Protein AF-A0A1I6C5B5-F1 (afdb_monomer)

Sequence (118 aa):
MHKIWLLISLFVSAMLTWIFIPKPFDEFPLFGDVATLVFIPAYFVLFSVILNVLIWIIKNRRIKVLILFLLLSLLGVSSVLLLRQNYGPSISYFLTLIGLVFGFAHFSFSEVLRKRRQ

Secondary structure (DSSP, 8-state):
-HHHHHHHHHHHHHHHHHHTPPPTT-S-HHHHHHHHHHHHHHHHHHHHHHHHHHHHH---HHHHHHHHHHHHHHHHHHHHHHHTTTS-HHHHHHHHHHHHHHHHHHHHHHHHHHHTT-

Foldseek 3Di:
DLVVVLVVLLVVLVVLLVVLQQDLDDVDLVSSVVSLVSNLLSVLSNLLSVLVVVLVVDPDPVVNVVVVVVSLVVLLVVQLVSCVSHDDNVVSNVSNVVSNVSSVVSNVVSVVVVVVVD

Structure (mmCIF, N/CA/C/O backbone):
data_AF-A0A1I6C5B5-F1
#
_entry.id   AF-A0A1I6C5B5-F1
#
loop_
_atom_site.group_PDB
_atom_site.id
_atom_site.type_symbol
_atom_site.label_atom_id
_atom_site.label_alt_id
_atom_site.label_comp_id
_atom_site.label_asym_id
_atom_site.label_entity_id
_atom_site.label_seq_id
_atom_site.pdbx_PDB_ins_code
_atom_site.Cartn_x
_atom_site.Cartn_y
_atom_site.Cartn_z
_atom_site.occupancy
_atom_site.B_iso_or_equiv
_atom_site.auth_seq_id
_atom_site.auth_comp_id
_atom_site.auth_asym_id
_atom_site.auth_atom_id
_atom_site.pdbx_PDB_model_num
ATOM 1 N N . MET A 1 1 ? -7.168 -11.153 20.323 1.00 71.75 1 MET A N 1
ATOM 2 C CA . MET A 1 1 ? -7.112 -11.618 18.924 1.00 71.75 1 MET A CA 1
ATOM 3 C C . MET A 1 1 ? -6.891 -10.471 17.946 1.00 71.75 1 MET A C 1
ATOM 5 O O . MET A 1 1 ? -5.793 -10.421 17.431 1.00 71.75 1 MET A O 1
ATOM 9 N N . HIS A 1 2 ? -7.787 -9.486 17.780 1.00 77.38 2 HIS A N 1
ATOM 10 C CA . HIS A 1 2 ? -7.561 -8.360 16.840 1.00 77.38 2 HIS A CA 1
ATOM 11 C C . HIS A 1 2 ? -6.225 -7.598 17.025 1.00 77.38 2 HIS A C 1
ATOM 13 O O . HIS A 1 2 ? -5.500 -7.396 16.062 1.00 77.38 2 HIS A O 1
ATOM 19 N N . LYS A 1 3 ? -5.841 -7.246 18.264 1.00 78.50 3 LYS A N 1
ATOM 20 C CA . LYS A 1 3 ? -4.540 -6.592 18.529 1.00 78.50 3 LYS A CA 1
ATOM 21 C C . LYS A 1 3 ? -3.335 -7.474 18.166 1.00 78.50 3 LYS A C 1
ATOM 23 O O . LYS A 1 3 ? -2.355 -6.964 17.652 1.00 78.50 3 LYS A O 1
ATOM 28 N N . ILE A 1 4 ? -3.433 -8.783 18.420 1.00 84.56 4 ILE A N 1
ATOM 29 C CA . ILE A 1 4 ? -2.384 -9.767 18.102 1.00 84.56 4 ILE A CA 1
ATOM 30 C C . ILE A 1 4 ? -2.281 -9.938 16.581 1.00 84.56 4 ILE A C 1
ATOM 32 O O . ILE A 1 4 ? -1.183 -9.924 16.047 1.00 84.56 4 ILE A O 1
ATOM 36 N N . TRP A 1 5 ? -3.424 -10.005 15.886 1.00 83.69 5 TRP A N 1
ATOM 37 C CA . TRP A 1 5 ? -3.497 -10.017 14.424 1.00 83.69 5 TRP A CA 1
ATOM 38 C C . TRP A 1 5 ? -2.804 -8.796 13.815 1.00 83.69 5 TRP A C 1
ATOM 40 O O . TRP A 1 5 ? -1.918 -8.962 12.991 1.00 83.69 5 TRP A O 1
ATOM 50 N N . LEU A 1 6 ? -3.129 -7.581 14.277 1.00 83.94 6 LEU A N 1
ATOM 51 C CA . LEU A 1 6 ? -2.478 -6.364 13.783 1.00 83.94 6 LEU A CA 1
ATOM 52 C C . LEU A 1 6 ? -0.965 -6.360 14.029 1.00 83.94 6 LEU A C 1
ATOM 54 O O . LEU A 1 6 ? -0.227 -5.904 13.165 1.00 83.94 6 LEU A O 1
ATOM 58 N N . LEU A 1 7 ? -0.503 -6.871 15.174 1.00 85.38 7 LEU A N 1
ATOM 59 C CA . LEU A 1 7 ? 0.923 -6.932 15.511 1.00 85.38 7 LEU A CA 1
ATOM 60 C C . LEU A 1 7 ? 1.678 -7.919 14.608 1.00 85.38 7 LEU A C 1
ATOM 62 O O . LEU A 1 7 ? 2.748 -7.590 14.104 1.00 85.38 7 LEU A O 1
ATOM 66 N N . ILE A 1 8 ? 1.091 -9.091 14.350 1.00 86.44 8 ILE A N 1
ATOM 67 C CA . ILE A 1 8 ? 1.643 -10.086 13.420 1.00 86.44 8 ILE A CA 1
ATOM 68 C C . ILE A 1 8 ? 1.643 -9.528 11.995 1.00 86.44 8 ILE A C 1
ATOM 70 O O . ILE A 1 8 ? 2.679 -9.558 11.335 1.00 86.44 8 ILE A O 1
ATOM 74 N N . SER A 1 9 ? 0.519 -8.966 11.540 1.00 83.38 9 SER A N 1
ATOM 75 C CA . SER A 1 9 ? 0.421 -8.344 10.219 1.00 83.38 9 SER A CA 1
ATOM 76 C C . SER A 1 9 ? 1.444 -7.226 10.058 1.00 83.38 9 SER A C 1
ATOM 78 O O . SER A 1 9 ? 2.094 -7.168 9.021 1.00 83.38 9 SER A O 1
ATOM 80 N N . LEU A 1 10 ? 1.637 -6.373 11.073 1.00 87.50 10 LEU A N 1
ATOM 81 C CA . LEU A 1 10 ? 2.648 -5.313 11.060 1.00 87.50 10 LEU A CA 1
ATOM 82 C C . LEU A 1 10 ? 4.050 -5.891 10.885 1.00 87.50 10 LEU A C 1
ATOM 84 O O . LEU A 1 10 ? 4.780 -5.457 10.003 1.00 87.50 10 LEU A O 1
ATOM 88 N N . PHE A 1 11 ? 4.415 -6.872 11.711 1.00 88.44 11 PHE A N 1
ATOM 89 C CA . PHE A 1 11 ? 5.753 -7.450 11.700 1.00 88.44 11 PHE A CA 1
ATOM 90 C C . PHE A 1 11 ? 6.060 -8.139 10.367 1.00 88.44 11 PHE A C 1
ATOM 92 O O . PHE A 1 11 ? 7.076 -7.851 9.739 1.00 88.44 11 PHE A O 1
ATOM 99 N N . VAL A 1 12 ? 5.147 -8.992 9.893 1.00 87.62 12 VAL A N 1
ATOM 100 C CA . VAL A 1 12 ? 5.313 -9.733 8.636 1.00 87.62 12 VAL A CA 1
ATOM 101 C C . VAL A 1 12 ? 5.351 -8.781 7.443 1.00 87.62 12 VAL A C 1
ATOM 103 O O . VAL A 1 12 ? 6.247 -8.883 6.609 1.00 87.62 12 VAL A O 1
ATOM 106 N N . SER A 1 13 ? 4.419 -7.828 7.365 1.00 84.44 13 SER A N 1
ATOM 107 C CA . SER A 1 13 ? 4.387 -6.877 6.249 1.00 84.44 13 SER A CA 1
ATOM 108 C C . SER A 1 13 ? 5.597 -5.946 6.245 1.00 84.44 13 SER A C 1
ATOM 110 O O . SER A 1 13 ? 6.150 -5.704 5.176 1.00 84.44 13 SER A O 1
ATOM 112 N N . ALA A 1 14 ? 6.069 -5.481 7.406 1.00 86.50 14 ALA A N 1
ATOM 113 C CA . ALA A 1 14 ? 7.268 -4.649 7.498 1.00 86.50 14 ALA A CA 1
ATOM 114 C C . ALA A 1 14 ? 8.513 -5.418 7.049 1.00 86.50 14 ALA A C 1
ATOM 116 O O . ALA A 1 14 ? 9.289 -4.912 6.240 1.00 86.50 14 ALA A O 1
ATOM 117 N N . MET A 1 15 ? 8.663 -6.660 7.518 1.00 90.31 15 MET A N 1
ATOM 118 C CA . MET A 1 15 ? 9.779 -7.525 7.147 1.00 90.31 15 MET 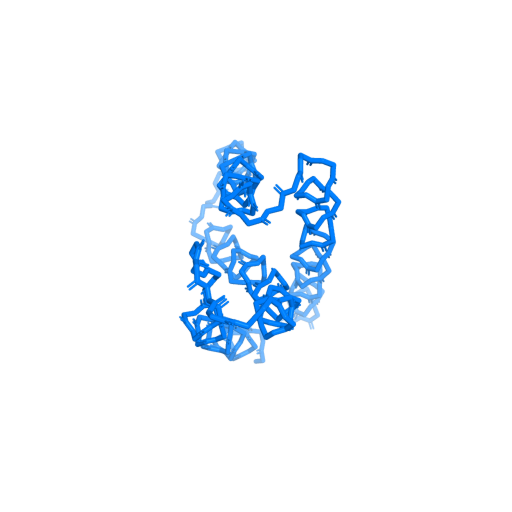A CA 1
ATOM 119 C C . MET A 1 15 ? 9.799 -7.795 5.637 1.00 90.31 15 MET A C 1
ATOM 121 O O . MET A 1 15 ? 10.825 -7.596 4.993 1.00 90.31 15 MET A O 1
ATOM 125 N N . LEU A 1 16 ? 8.661 -8.188 5.054 1.00 86.00 16 LEU A N 1
ATOM 126 C CA . LEU A 1 16 ? 8.557 -8.465 3.618 1.00 86.00 16 LEU A CA 1
ATOM 127 C C . LEU A 1 16 ? 8.784 -7.208 2.770 1.00 86.00 16 LEU A C 1
ATOM 129 O O . LEU A 1 16 ? 9.503 -7.265 1.778 1.00 86.00 16 LEU A O 1
ATOM 133 N N . THR A 1 17 ? 8.227 -6.067 3.179 1.00 85.25 17 THR A N 1
ATOM 134 C CA . THR A 1 17 ? 8.415 -4.790 2.472 1.00 85.25 17 THR A CA 1
ATOM 135 C C . THR A 1 17 ? 9.884 -4.367 2.466 1.00 85.25 17 THR A C 1
ATOM 137 O O . THR A 1 17 ? 10.367 -3.858 1.461 1.00 85.25 17 THR A O 1
ATOM 140 N N . TRP A 1 18 ? 10.601 -4.579 3.573 1.00 85.88 18 TRP A N 1
ATOM 141 C CA . TRP A 1 18 ? 12.019 -4.235 3.687 1.00 85.88 18 TRP A CA 1
ATOM 142 C C . TRP A 1 18 ? 12.918 -5.153 2.851 1.00 85.88 18 TRP A C 1
ATOM 144 O O . TRP A 1 18 ? 13.819 -4.675 2.168 1.00 85.88 18 TRP A O 1
ATOM 154 N N . ILE A 1 19 ? 12.670 -6.466 2.894 1.00 84.25 19 ILE A N 1
ATOM 155 C CA . ILE A 1 19 ? 13.487 -7.465 2.187 1.00 84.25 19 ILE A CA 1
ATOM 156 C C . ILE A 1 19 ? 13.289 -7.372 0.673 1.00 84.25 19 ILE A C 1
ATOM 158 O O . ILE A 1 19 ? 14.262 -7.436 -0.073 1.00 84.25 19 ILE A O 1
ATOM 162 N N . PHE A 1 20 ? 12.043 -7.215 0.225 1.00 83.31 20 PHE A N 1
ATOM 163 C CA . PHE A 1 20 ? 11.676 -7.269 -1.191 1.00 83.31 20 PHE A CA 1
ATOM 164 C C . PHE A 1 20 ? 11.494 -5.887 -1.821 1.00 83.31 20 PHE A C 1
ATOM 166 O O . PHE A 1 20 ? 10.815 -5.767 -2.838 1.00 83.31 20 PHE A O 1
ATOM 173 N N . ILE A 1 21 ? 12.065 -4.831 -1.230 1.00 80.50 21 ILE A N 1
ATOM 174 C CA . ILE A 1 21 ? 11.968 -3.496 -1.819 1.00 80.50 21 ILE A CA 1
ATOM 175 C C . ILE A 1 21 ? 12.568 -3.517 -3.237 1.00 80.50 21 ILE A C 1
ATOM 177 O O . ILE A 1 21 ? 13.722 -3.926 -3.398 1.00 80.50 21 ILE A O 1
ATOM 181 N N . PRO A 1 22 ? 11.807 -3.117 -4.270 1.00 69.31 22 PRO A N 1
ATOM 182 C CA . PRO A 1 22 ? 12.293 -3.191 -5.637 1.00 69.31 22 PRO A CA 1
ATOM 183 C C . PRO A 1 22 ? 13.448 -2.202 -5.817 1.00 69.31 22 PRO A C 1
ATOM 185 O O . PRO A 1 22 ? 13.297 -1.006 -5.557 1.00 69.31 22 PRO A O 1
ATOM 188 N N . LYS A 1 23 ? 14.612 -2.702 -6.238 1.00 72.69 23 LYS A N 1
ATOM 189 C CA . LYS A 1 23 ? 15.798 -1.887 -6.523 1.00 72.69 23 LYS A CA 1
ATOM 190 C C . LYS A 1 23 ? 15.878 -1.600 -8.022 1.00 72.69 23 LYS A C 1
ATOM 192 O O . LYS A 1 23 ? 15.569 -2.487 -8.809 1.00 72.69 23 LYS A O 1
ATOM 197 N N . PRO A 1 24 ? 16.313 -0.395 -8.430 1.00 60.91 24 PRO A N 1
ATOM 198 C CA . PRO A 1 24 ? 16.251 0.030 -9.828 1.00 60.91 24 PRO A CA 1
ATOM 199 C C . PRO A 1 24 ? 17.141 -0.750 -10.817 1.00 60.91 24 PRO A C 1
ATOM 201 O O . PRO A 1 24 ? 17.085 -0.463 -12.005 1.00 60.91 24 PRO A O 1
ATOM 204 N N . PHE A 1 25 ? 17.960 -1.714 -10.377 1.00 55.75 25 PHE A N 1
ATOM 205 C CA . PHE A 1 25 ? 18.903 -2.450 -11.232 1.00 55.75 25 PHE A CA 1
ATOM 206 C C . PHE A 1 25 ? 19.289 -3.804 -10.617 1.00 55.75 25 PHE A C 1
ATOM 208 O O . PHE A 1 25 ? 20.464 -4.045 -10.341 1.00 55.75 25 PHE A O 1
ATOM 215 N N . ASP A 1 26 ? 18.329 -4.688 -10.347 1.00 53.81 26 ASP A N 1
ATOM 216 C CA . ASP A 1 26 ? 18.715 -6.064 -10.019 1.00 53.81 26 ASP A CA 1
ATOM 217 C C . ASP A 1 26 ? 19.271 -6.746 -11.283 1.00 53.81 26 ASP A C 1
ATOM 219 O O . ASP A 1 26 ? 18.649 -6.717 -12.346 1.00 53.81 26 ASP A O 1
ATOM 223 N N . GLU A 1 27 ? 20.448 -7.373 -11.164 1.00 53.72 27 GLU A N 1
ATOM 224 C CA . GLU A 1 27 ? 21.204 -8.045 -12.244 1.00 53.72 27 GLU A CA 1
ATOM 225 C C . GLU A 1 27 ? 20.424 -9.190 -12.930 1.00 53.72 27 GLU A C 1
ATOM 227 O O . GLU A 1 27 ? 20.871 -9.759 -13.925 1.00 53.72 27 GLU A O 1
ATOM 232 N N . PHE A 1 28 ? 19.227 -9.504 -12.426 1.00 58.75 28 PHE A N 1
ATOM 233 C CA . PHE A 1 28 ? 18.350 -10.557 -12.908 1.00 58.75 28 PHE A CA 1
ATOM 234 C C . PHE A 1 28 ? 16.877 -10.099 -12.923 1.00 58.75 28 PHE A C 1
ATOM 236 O O . PHE A 1 28 ? 16.215 -10.118 -11.878 1.00 58.75 28 PHE A O 1
ATOM 243 N N . PRO A 1 29 ? 16.313 -9.762 -14.098 1.00 61.56 29 PRO A N 1
ATOM 244 C CA . PRO A 1 29 ? 14.959 -9.206 -14.210 1.00 61.56 29 PRO A CA 1
ATOM 245 C C . PRO A 1 29 ? 13.867 -10.128 -13.636 1.00 61.56 29 PRO A C 1
ATOM 247 O O . PRO A 1 29 ? 12.926 -9.659 -13.004 1.00 61.56 29 PRO A O 1
ATOM 250 N N . LEU A 1 30 ? 14.044 -11.450 -13.744 1.00 57.91 30 LEU A N 1
ATOM 251 C CA . LEU A 1 30 ? 13.110 -12.446 -13.200 1.00 57.91 30 LEU A CA 1
ATOM 252 C C . LEU A 1 30 ? 12.987 -12.402 -11.666 1.00 57.91 30 LEU A C 1
ATOM 254 O O . LEU A 1 30 ? 11.903 -12.631 -11.133 1.00 57.91 30 LEU A O 1
ATOM 258 N N . PHE A 1 31 ? 14.072 -12.113 -10.939 1.00 59.69 31 PHE A N 1
ATOM 259 C CA . PHE A 1 31 ? 14.024 -12.036 -9.474 1.00 59.69 31 PHE A CA 1
ATOM 260 C C . PHE A 1 31 ? 13.440 -10.701 -8.993 1.00 59.69 31 PHE A C 1
ATOM 262 O O . PHE A 1 31 ? 12.733 -10.687 -7.983 1.00 59.69 31 PHE A O 1
ATOM 269 N N . GLY A 1 32 ? 13.637 -9.617 -9.753 1.00 64.56 32 GLY A N 1
ATOM 270 C CA . GLY A 1 32 ? 12.966 -8.332 -9.522 1.00 64.56 32 GLY A CA 1
ATOM 271 C C . GLY A 1 32 ? 11.441 -8.425 -9.666 1.00 64.56 32 GLY A C 1
ATOM 272 O O . GLY A 1 32 ? 10.700 -7.853 -8.862 1.00 64.56 32 GLY A O 1
ATOM 273 N N . ASP A 1 33 ? 10.959 -9.230 -10.615 1.00 71.25 33 ASP A N 1
ATOM 274 C CA . ASP A 1 33 ? 9.526 -9.473 -10.819 1.00 71.25 33 ASP A CA 1
ATOM 275 C C . ASP A 1 33 ? 8.890 -10.266 -9.670 1.00 71.25 33 ASP A C 1
ATOM 277 O O . ASP A 1 33 ? 7.822 -9.903 -9.167 1.00 71.25 33 ASP A O 1
ATOM 281 N N . VAL A 1 34 ? 9.567 -11.312 -9.186 1.00 76.12 34 VAL A N 1
ATOM 282 C CA . VAL A 1 34 ? 9.099 -12.090 -8.027 1.00 76.12 34 VAL A CA 1
ATOM 283 C C . VAL A 1 34 ? 9.129 -11.248 -6.749 1.00 76.12 34 VAL A C 1
ATOM 285 O O . VAL A 1 34 ? 8.174 -11.286 -5.970 1.00 76.12 34 VAL A O 1
ATOM 288 N N . ALA A 1 35 ? 10.178 -10.445 -6.543 1.00 79.31 35 ALA A N 1
ATOM 289 C CA . ALA A 1 35 ? 10.260 -9.527 -5.410 1.00 79.31 35 ALA A CA 1
ATOM 290 C C . ALA A 1 35 ? 9.105 -8.518 -5.426 1.00 79.31 35 ALA A C 1
ATOM 292 O O . ALA A 1 35 ? 8.439 -8.324 -4.410 1.00 79.31 35 ALA A O 1
ATOM 293 N N . THR A 1 36 ? 8.786 -7.961 -6.594 1.00 80.38 36 THR A N 1
ATOM 294 C CA . THR A 1 36 ? 7.678 -7.016 -6.772 1.00 80.38 36 THR A CA 1
ATOM 295 C C . THR A 1 36 ? 6.317 -7.647 -6.451 1.00 80.38 36 THR A C 1
ATOM 297 O O . THR A 1 36 ? 5.488 -7.020 -5.784 1.00 80.38 36 THR A O 1
ATOM 300 N N . LEU A 1 37 ? 6.096 -8.908 -6.840 1.00 81.38 37 LEU A N 1
ATOM 301 C CA . LEU A 1 37 ? 4.868 -9.652 -6.527 1.00 81.38 37 LEU A CA 1
ATOM 302 C C . LEU A 1 37 ? 4.665 -9.894 -5.025 1.00 81.38 37 LEU A C 1
ATOM 304 O O . LEU A 1 37 ? 3.523 -9.965 -4.576 1.00 81.38 37 LEU A O 1
ATOM 308 N N . VAL A 1 38 ? 5.743 -9.998 -4.243 1.00 83.81 38 VAL A N 1
ATOM 309 C CA . VAL A 1 38 ? 5.676 -10.123 -2.775 1.00 83.81 38 VAL A CA 1
ATOM 310 C C . VAL A 1 38 ? 5.599 -8.748 -2.105 1.00 83.81 38 VAL A C 1
ATOM 312 O O . VAL A 1 38 ? 4.838 -8.553 -1.153 1.00 83.81 38 VAL A O 1
ATOM 315 N N . PHE A 1 39 ? 6.348 -7.776 -2.625 1.00 85.94 39 PHE A N 1
ATOM 316 C CA . PHE A 1 39 ? 6.428 -6.415 -2.110 1.00 85.94 39 PHE A CA 1
ATOM 317 C C . PHE A 1 39 ? 5.088 -5.694 -2.166 1.00 85.94 39 PHE A C 1
ATOM 319 O O . PHE A 1 39 ? 4.684 -5.097 -1.17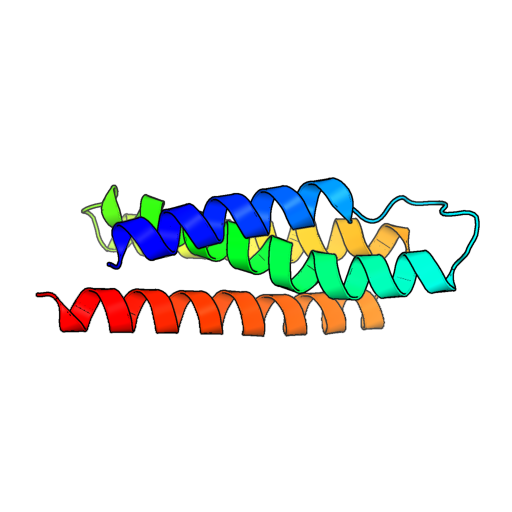2 1.00 85.94 39 PHE A O 1
ATOM 326 N N . ILE A 1 40 ? 4.379 -5.749 -3.296 1.00 85.06 40 ILE A N 1
ATOM 327 C CA . ILE A 1 40 ? 3.141 -4.984 -3.474 1.00 85.06 40 ILE A CA 1
ATOM 328 C C . ILE A 1 40 ? 2.085 -5.383 -2.430 1.00 85.06 40 ILE A C 1
ATOM 330 O O . ILE A 1 40 ? 1.636 -4.503 -1.691 1.00 85.06 40 ILE A O 1
ATOM 334 N N . PRO A 1 41 ? 1.698 -6.664 -2.273 1.00 83.00 41 PRO A N 1
ATOM 335 C CA . PRO A 1 41 ? 0.761 -7.047 -1.222 1.00 83.00 41 PRO A CA 1
ATOM 336 C C . PRO A 1 41 ? 1.257 -6.654 0.173 1.00 83.00 41 PRO A C 1
ATOM 338 O O . PRO A 1 41 ? 0.485 -6.109 0.960 1.00 83.00 41 PRO A O 1
ATOM 341 N N . ALA A 1 42 ? 2.543 -6.866 0.477 1.00 86.25 42 ALA A N 1
ATOM 342 C CA . ALA A 1 42 ? 3.113 -6.534 1.781 1.00 86.25 42 ALA A CA 1
ATOM 343 C C . ALA A 1 42 ? 3.046 -5.028 2.086 1.00 86.25 42 ALA A C 1
ATOM 345 O O . ALA A 1 42 ? 2.586 -4.641 3.160 1.00 86.25 42 ALA A O 1
ATOM 346 N N . TYR A 1 43 ? 3.417 -4.180 1.129 1.00 86.50 43 TYR A N 1
ATOM 347 C CA . TYR A 1 43 ? 3.423 -2.726 1.259 1.00 86.50 43 TYR A CA 1
ATOM 348 C C . TYR A 1 43 ? 2.018 -2.171 1.528 1.00 86.50 43 TYR A C 1
ATOM 350 O O . TYR A 1 43 ? 1.813 -1.348 2.425 1.00 86.50 43 TYR A O 1
ATOM 358 N N . PHE A 1 44 ? 1.014 -2.672 0.806 1.00 87.19 44 PHE A N 1
ATOM 359 C CA . PHE A 1 44 ? -0.372 -2.249 0.996 1.00 87.19 44 PHE A CA 1
ATOM 360 C C . PHE A 1 44 ? -1.001 -2.812 2.279 1.00 87.19 44 PHE A C 1
ATOM 362 O O . PHE A 1 44 ? -1.804 -2.129 2.922 1.00 87.19 44 PHE A O 1
ATOM 369 N N . VAL A 1 45 ? -0.616 -4.018 2.707 1.00 86.62 45 VAL A N 1
ATOM 370 C CA . VAL A 1 45 ? -1.018 -4.573 4.010 1.00 86.62 45 VAL A CA 1
ATOM 371 C C . VAL A 1 45 ? -0.403 -3.775 5.163 1.00 86.62 45 VAL A C 1
ATOM 373 O O . VAL A 1 45 ? -1.114 -3.456 6.117 1.00 86.62 45 VAL A O 1
ATOM 376 N N . LEU A 1 46 ? 0.868 -3.375 5.064 1.00 86.12 46 LEU A N 1
ATOM 377 C CA . LEU A 1 46 ? 1.530 -2.516 6.052 1.00 86.12 46 LEU A CA 1
ATOM 378 C C . LEU A 1 46 ? 0.748 -1.210 6.244 1.00 86.12 46 LEU A C 1
ATOM 380 O O . LEU A 1 46 ? 0.399 -0.833 7.365 1.00 86.12 46 LEU A O 1
ATOM 384 N N . PHE A 1 47 ? 0.391 -0.555 5.139 1.00 84.81 47 PHE A N 1
ATOM 385 C CA . PHE A 1 47 ? -0.421 0.659 5.170 1.00 84.81 47 PHE A CA 1
ATOM 386 C C . PHE A 1 47 ? -1.822 0.425 5.739 1.00 84.81 47 PHE A C 1
ATOM 388 O O . PHE A 1 47 ? -2.321 1.244 6.511 1.00 84.81 47 PHE A O 1
ATOM 395 N N . SER A 1 48 ? -2.447 -0.709 5.424 1.00 85.25 48 SER A N 1
ATOM 396 C CA . SER A 1 48 ? -3.733 -1.117 5.998 1.00 85.25 48 SER A CA 1
ATOM 397 C C . SER A 1 48 ? -3.674 -1.250 7.528 1.00 85.25 48 SER A C 1
ATOM 399 O O . SER A 1 48 ? -4.608 -0.852 8.233 1.00 85.25 48 SER A O 1
ATOM 401 N N . VAL A 1 49 ? -2.563 -1.750 8.077 1.00 84.75 49 VAL A N 1
ATOM 402 C CA . VAL A 1 49 ? -2.340 -1.809 9.530 1.00 84.75 49 VAL A CA 1
ATOM 403 C C . VAL A 1 49 ? -2.163 -0.408 10.119 1.00 84.75 49 VAL A C 1
ATOM 405 O O . VAL A 1 49 ? -2.819 -0.084 11.112 1.00 84.75 49 VAL A O 1
ATOM 408 N N . ILE A 1 50 ? -1.348 0.445 9.490 1.00 83.81 50 ILE A N 1
ATOM 409 C CA . ILE A 1 50 ? -1.142 1.842 9.910 1.00 83.81 50 ILE A CA 1
ATOM 410 C C . ILE A 1 50 ? -2.480 2.595 9.955 1.00 83.81 50 ILE A C 1
ATOM 412 O O . ILE A 1 50 ? -2.789 3.261 10.946 1.00 83.81 50 ILE A O 1
ATOM 416 N N . LEU A 1 51 ? -3.319 2.426 8.929 1.00 83.50 51 LEU A N 1
ATOM 417 C CA . LEU A 1 51 ? -4.659 3.007 8.874 1.00 83.50 51 LEU A CA 1
ATOM 418 C C . LEU A 1 51 ? -5.561 2.510 10.005 1.00 83.50 51 LEU A C 1
ATOM 420 O O . LEU A 1 51 ? -6.241 3.321 10.634 1.00 83.50 51 LEU A O 1
ATOM 424 N N . ASN A 1 52 ? -5.548 1.211 10.309 1.00 82.50 52 ASN A N 1
ATOM 425 C CA . ASN A 1 52 ? -6.309 0.662 11.434 1.00 82.50 52 ASN A CA 1
ATOM 426 C C . ASN A 1 52 ? -5.903 1.300 12.773 1.00 82.50 52 ASN A C 1
ATOM 428 O O . ASN A 1 52 ? -6.770 1.645 13.580 1.00 82.50 52 ASN A O 1
ATOM 432 N N . VAL A 1 53 ? -4.603 1.515 12.998 1.00 82.69 53 VAL A N 1
ATOM 433 C CA . VAL A 1 53 ? -4.096 2.178 14.211 1.00 82.69 53 VAL A CA 1
ATOM 434 C C . VAL A 1 53 ? -4.506 3.656 14.251 1.00 82.69 53 VAL A C 1
ATOM 436 O O . VAL A 1 53 ? -5.023 4.126 15.264 1.00 82.69 53 VAL A O 1
ATOM 439 N N . LEU A 1 54 ? -4.365 4.387 13.143 1.00 81.00 54 LEU A N 1
ATOM 440 C CA . LEU A 1 54 ? -4.766 5.798 13.037 1.00 81.00 54 LEU A CA 1
ATOM 441 C C . LEU A 1 54 ? -6.266 6.005 13.277 1.00 81.00 54 LEU A C 1
ATOM 443 O O . LEU A 1 54 ? -6.670 6.909 14.012 1.00 81.00 54 LEU A O 1
ATOM 447 N N . ILE A 1 55 ? -7.106 5.138 12.707 1.00 80.31 55 ILE A N 1
ATOM 448 C CA . ILE A 1 55 ? -8.561 5.159 12.905 1.00 80.31 55 ILE A CA 1
ATOM 449 C C . ILE A 1 55 ? -8.927 4.963 14.376 1.00 80.31 55 ILE A C 1
ATOM 451 O O . ILE A 1 55 ? -9.960 5.482 14.811 1.00 80.31 55 ILE A O 1
ATOM 455 N N . TRP A 1 56 ? -8.121 4.228 15.139 1.00 77.81 56 TRP A N 1
ATOM 456 C CA . TRP A 1 56 ? -8.350 4.038 16.565 1.00 77.81 56 TRP A CA 1
ATOM 457 C C . TRP A 1 56 ? -8.023 5.295 17.383 1.00 77.81 56 TRP A C 1
ATOM 459 O O . TRP A 1 56 ? -8.777 5.641 18.291 1.00 77.81 56 TRP A O 1
ATOM 469 N N . ILE A 1 57 ? -6.957 6.013 17.024 1.00 81.00 57 ILE A N 1
ATOM 470 C CA . ILE A 1 57 ? -6.515 7.231 17.722 1.00 81.00 57 ILE A CA 1
ATOM 471 C C . ILE A 1 57 ? -7.472 8.405 17.449 1.00 81.00 57 ILE A C 1
ATOM 473 O O . ILE A 1 57 ? -7.796 9.187 18.345 1.00 81.00 57 ILE A O 1
ATOM 477 N N . ILE A 1 58 ? -7.968 8.530 16.215 1.00 82.19 58 ILE A N 1
ATOM 478 C CA . ILE A 1 58 ? -8.782 9.677 15.801 1.00 82.19 58 ILE A CA 1
ATOM 479 C C . ILE A 1 58 ? -10.256 9.460 16.174 1.00 82.19 58 ILE A C 1
ATOM 481 O O . ILE A 1 58 ? -10.967 8.654 15.566 1.00 82.19 58 ILE A O 1
ATOM 485 N N . LYS A 1 59 ? -10.761 10.246 17.131 1.00 79.38 59 LYS A N 1
ATOM 486 C CA . LYS A 1 59 ? -12.184 10.226 17.528 1.00 79.38 59 LYS A CA 1
ATOM 487 C C . LYS A 1 59 ? -13.097 10.979 16.551 1.00 79.38 59 LYS A C 1
ATOM 489 O O . LYS A 1 59 ? -14.232 10.565 16.334 1.00 79.38 59 LYS A O 1
ATOM 494 N N . ASN A 1 60 ? -12.615 12.061 15.931 1.00 86.56 60 ASN A N 1
ATOM 495 C CA . ASN A 1 60 ? -13.434 12.899 15.050 1.00 86.56 60 ASN A CA 1
ATOM 496 C C . ASN A 1 60 ? -13.624 12.262 13.660 1.00 86.56 60 ASN A C 1
ATOM 498 O O . ASN A 1 60 ? -12.662 12.044 12.922 1.00 86.56 60 ASN A O 1
ATOM 502 N N . ARG A 1 61 ? -14.884 12.011 13.280 1.00 80.56 61 ARG A N 1
ATOM 503 C CA . ARG A 1 61 ? -15.253 11.351 12.018 1.00 80.56 61 ARG A CA 1
ATOM 504 C C . ARG A 1 61 ? -14.835 12.140 10.772 1.00 80.56 61 ARG A C 1
ATOM 506 O O . ARG A 1 61 ? -14.386 11.519 9.816 1.00 80.56 61 ARG A O 1
ATOM 513 N N . ARG A 1 62 ? -14.946 13.476 10.771 1.00 83.88 62 ARG A N 1
ATOM 514 C CA . ARG A 1 62 ? -14.594 14.303 9.594 1.00 83.88 62 ARG A CA 1
ATOM 515 C C . ARG A 1 62 ? -13.088 14.289 9.332 1.00 83.88 62 ARG A C 1
ATOM 517 O O . ARG A 1 62 ? -12.658 14.020 8.217 1.00 83.88 62 ARG A O 1
ATOM 524 N N . ILE A 1 63 ? -12.300 14.484 10.390 1.00 84.69 63 ILE A N 1
ATOM 525 C CA . ILE A 1 63 ? -10.830 14.449 10.336 1.00 84.69 63 ILE A CA 1
ATOM 526 C C . ILE A 1 63 ? -10.338 13.061 9.906 1.00 84.69 63 ILE A C 1
ATOM 528 O O . ILE A 1 63 ? -9.443 12.949 9.076 1.00 84.69 63 ILE A O 1
ATOM 532 N N . LYS A 1 64 ? -10.972 11.996 10.409 1.00 80.75 64 LYS A N 1
ATOM 533 C CA . LYS A 1 64 ? -10.653 10.611 10.040 1.00 80.75 64 LYS A CA 1
ATOM 534 C C . LYS A 1 64 ? -10.797 10.346 8.541 1.00 80.75 64 LYS A C 1
ATOM 536 O O . LYS A 1 64 ? -9.904 9.746 7.955 1.00 80.75 64 LYS A O 1
ATOM 541 N N . VAL A 1 65 ? -11.897 10.790 7.929 1.00 81.44 65 VAL A N 1
ATOM 542 C CA . VAL A 1 65 ? -12.128 10.620 6.482 1.00 81.44 65 VAL A CA 1
ATOM 543 C C . VAL A 1 65 ? -11.093 11.395 5.669 1.00 81.44 65 VAL A C 1
ATOM 545 O O . VAL A 1 65 ? -10.553 10.859 4.706 1.00 81.44 65 VAL A O 1
ATOM 548 N N . LEU A 1 66 ? -10.769 12.622 6.083 1.00 86.88 66 LEU A N 1
ATOM 549 C CA . LEU A 1 66 ? -9.791 13.458 5.387 1.00 86.88 66 LEU A CA 1
ATOM 550 C C . LEU A 1 66 ? -8.378 12.854 5.440 1.00 86.88 66 LEU A C 1
ATOM 552 O O . LEU A 1 66 ? -7.701 12.772 4.419 1.00 86.88 66 LEU A O 1
ATOM 556 N N . ILE A 1 67 ? -7.967 12.349 6.606 1.00 83.81 67 ILE A N 1
ATOM 557 C CA . ILE A 1 67 ? -6.685 11.653 6.784 1.00 83.81 67 ILE A CA 1
ATOM 558 C C . ILE A 1 67 ? -6.636 10.359 5.965 1.00 83.81 67 ILE A C 1
ATOM 560 O O . ILE A 1 67 ? -5.627 10.093 5.319 1.00 83.81 67 ILE A O 1
ATOM 564 N N . LEU A 1 68 ? -7.723 9.580 5.940 1.00 82.25 68 LEU A N 1
ATOM 565 C CA . LEU A 1 68 ? -7.827 8.377 5.109 1.00 82.25 68 LEU A CA 1
ATOM 566 C C . LEU A 1 68 ? -7.646 8.692 3.624 1.00 82.25 68 LEU A C 1
ATOM 568 O O . LEU A 1 68 ? -6.886 8.009 2.944 1.00 82.25 68 LEU A O 1
ATOM 572 N N . PHE A 1 69 ? -8.319 9.732 3.133 1.00 82.69 69 PHE A N 1
ATOM 573 C CA . PHE A 1 69 ? -8.225 10.147 1.738 1.00 82.69 69 PHE A CA 1
ATOM 574 C C . PHE A 1 69 ? -6.811 10.610 1.366 1.00 82.69 69 PHE A C 1
ATOM 576 O O . PHE A 1 69 ? -6.278 10.191 0.337 1.00 82.69 69 PHE A O 1
ATOM 583 N N . LEU A 1 70 ? -6.176 11.418 2.223 1.00 86.62 70 LEU A N 1
ATOM 584 C CA . LEU A 1 70 ? -4.795 11.866 2.027 1.00 86.62 70 LEU A CA 1
ATOM 585 C C . LEU A 1 70 ? -3.812 10.692 2.024 1.00 86.62 70 LEU A C 1
ATOM 587 O O . LEU A 1 70 ? -2.963 10.619 1.142 1.00 86.62 70 LEU A O 1
ATOM 591 N N . LEU A 1 71 ? -3.950 9.749 2.960 1.00 84.50 71 LEU A N 1
ATOM 592 C CA . LEU A 1 71 ? -3.087 8.567 3.037 1.00 84.50 71 LEU A CA 1
ATOM 593 C C . LEU A 1 71 ? -3.264 7.636 1.839 1.00 84.50 71 LEU A C 1
ATOM 595 O O . LEU A 1 71 ? -2.268 7.170 1.300 1.00 84.50 71 LEU A O 1
ATOM 599 N N . LEU A 1 72 ? -4.499 7.391 1.395 1.00 83.38 72 LEU A N 1
ATOM 600 C CA . LEU A 1 72 ? -4.771 6.593 0.194 1.00 83.38 72 LEU A CA 1
ATOM 601 C C . LEU A 1 72 ? -4.197 7.249 -1.064 1.00 83.38 72 LEU A C 1
ATOM 603 O O . LEU A 1 72 ? -3.592 6.565 -1.886 1.00 83.38 72 LEU A O 1
ATOM 607 N N . SER A 1 73 ? -4.344 8.569 -1.191 1.00 83.31 73 SER A N 1
ATOM 608 C CA . SER A 1 73 ? -3.781 9.322 -2.315 1.00 83.31 73 SER A CA 1
ATOM 609 C C . SER A 1 73 ? -2.254 9.267 -2.301 1.00 83.31 73 SER A C 1
ATOM 611 O O . SER A 1 73 ? -1.640 8.958 -3.319 1.00 83.31 73 SER A O 1
ATOM 613 N N . LEU A 1 74 ? -1.641 9.493 -1.134 1.00 87.50 74 LEU A N 1
ATOM 614 C CA . LEU A 1 74 ? -0.194 9.408 -0.956 1.00 87.50 74 LEU A CA 1
ATOM 615 C C . LEU A 1 74 ? 0.325 8.007 -1.290 1.00 87.50 74 LEU A C 1
ATOM 617 O O . LEU A 1 74 ? 1.312 7.894 -2.004 1.00 87.50 74 LEU A O 1
ATOM 621 N N . LEU A 1 75 ? -0.366 6.960 -0.831 1.00 86.94 75 LEU A N 1
ATOM 622 C CA 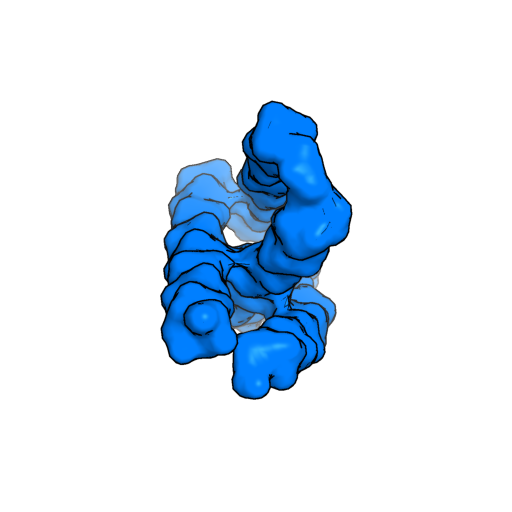. LEU A 1 75 ? -0.022 5.562 -1.088 1.00 86.94 75 LEU A CA 1
ATOM 623 C C . LEU A 1 75 ? -0.123 5.197 -2.574 1.00 86.94 75 LEU A C 1
ATOM 625 O O . LEU A 1 75 ? 0.737 4.507 -3.126 1.00 86.94 75 LEU A O 1
ATOM 629 N N . GLY A 1 76 ? -1.179 5.667 -3.240 1.00 84.06 76 GLY A N 1
ATOM 630 C CA . GLY A 1 76 ? -1.351 5.495 -4.679 1.00 84.06 76 GLY A CA 1
ATOM 631 C C . GLY A 1 76 ? -0.217 6.161 -5.457 1.00 84.06 76 GLY A C 1
ATOM 632 O O . GLY A 1 76 ? 0.399 5.530 -6.310 1.00 84.06 76 GLY A O 1
ATOM 633 N N . VAL A 1 77 ? 0.121 7.406 -5.116 1.00 87.12 77 VAL A N 1
ATOM 634 C CA . VAL A 1 77 ? 1.209 8.145 -5.774 1.00 87.12 77 VAL A CA 1
ATOM 635 C C . VAL A 1 77 ? 2.574 7.515 -5.481 1.00 87.12 77 VAL A C 1
ATOM 637 O O . VAL A 1 77 ? 3.347 7.300 -6.413 1.00 87.12 77 VAL A O 1
ATOM 640 N N . SER A 1 78 ? 2.873 7.175 -4.223 1.00 87.12 78 SER A N 1
ATOM 641 C CA . SER A 1 78 ? 4.163 6.594 -3.833 1.00 87.12 78 SER A CA 1
ATOM 642 C C . SER A 1 78 ? 4.398 5.230 -4.477 1.00 87.12 78 SER A C 1
ATOM 644 O O . SER A 1 78 ? 5.488 4.982 -4.985 1.00 87.12 78 SER A O 1
ATOM 646 N N . SER A 1 79 ? 3.379 4.366 -4.516 1.00 84.38 79 SER A N 1
ATOM 647 C CA . SER A 1 79 ? 3.484 3.048 -5.154 1.00 84.38 79 SER A CA 1
ATOM 648 C C . SER A 1 79 ? 3.722 3.153 -6.659 1.00 84.38 79 SER A C 1
ATOM 650 O O . SER A 1 79 ? 4.605 2.476 -7.177 1.00 84.38 79 SER A O 1
ATOM 652 N N . VAL A 1 80 ? 3.011 4.043 -7.360 1.00 86.12 80 VAL A N 1
ATOM 653 C CA . VAL A 1 80 ? 3.226 4.258 -8.800 1.00 86.12 80 VAL A CA 1
ATOM 654 C C . VAL A 1 80 ? 4.621 4.816 -9.068 1.00 86.12 80 VAL A C 1
ATOM 656 O O . VAL A 1 80 ? 5.270 4.373 -10.013 1.00 86.12 80 VAL A O 1
ATOM 659 N N . LEU A 1 81 ? 5.102 5.762 -8.254 1.00 86.06 81 LEU A N 1
ATOM 660 C CA . LEU A 1 81 ? 6.452 6.317 -8.395 1.00 86.06 81 LEU A CA 1
ATOM 661 C C . LEU A 1 81 ? 7.537 5.260 -8.170 1.00 86.06 81 LEU A C 1
ATOM 663 O O . LEU A 1 81 ? 8.482 5.206 -8.950 1.00 86.06 81 LEU A O 1
ATOM 667 N N . LEU A 1 82 ? 7.381 4.407 -7.154 1.00 83.31 82 LEU A N 1
ATOM 668 C CA . LEU A 1 82 ? 8.299 3.297 -6.885 1.00 83.31 82 LEU A CA 1
ATOM 669 C C . LEU A 1 82 ? 8.310 2.282 -8.033 1.00 83.31 82 LEU A C 1
ATOM 671 O O . LEU A 1 82 ? 9.371 1.907 -8.518 1.00 83.31 82 LEU A O 1
ATOM 675 N N . LEU A 1 83 ? 7.137 1.873 -8.519 1.00 83.81 83 LEU A N 1
ATOM 676 C CA . LEU A 1 83 ? 7.031 0.879 -9.588 1.00 83.81 83 LEU A CA 1
ATOM 677 C C . LEU A 1 83 ? 7.493 1.420 -10.943 1.00 83.81 83 LEU A C 1
ATOM 679 O O . LEU A 1 83 ? 8.062 0.677 -11.734 1.00 83.81 83 LEU A O 1
ATOM 683 N N . ARG A 1 84 ? 7.315 2.719 -11.212 1.00 82.94 84 ARG A N 1
ATOM 684 C CA . ARG A 1 84 ? 7.800 3.371 -12.442 1.00 82.94 84 ARG A CA 1
ATOM 685 C C . ARG A 1 84 ? 9.318 3.358 -12.608 1.00 82.94 84 ARG A C 1
ATOM 687 O O . ARG A 1 84 ? 9.781 3.628 -13.710 1.00 82.94 84 ARG A O 1
ATOM 694 N N . GLN A 1 85 ? 10.080 3.063 -11.556 1.00 80.88 85 GLN A N 1
ATOM 695 C CA . GLN A 1 85 ? 11.529 2.887 -11.672 1.00 80.88 85 GLN A CA 1
ATOM 696 C C . GLN A 1 85 ? 11.889 1.623 -12.464 1.00 80.88 85 GLN A C 1
ATOM 698 O O . GLN A 1 85 ? 12.914 1.613 -13.133 1.00 80.88 85 GLN A O 1
ATOM 703 N N . ASN A 1 86 ? 11.028 0.599 -12.421 1.00 77.56 86 ASN A N 1
ATOM 704 C CA . ASN A 1 86 ? 11.287 -0.721 -13.006 1.00 77.56 86 ASN A CA 1
ATOM 705 C C . ASN A 1 86 ? 10.287 -1.111 -14.107 1.00 77.56 86 ASN A C 1
ATOM 707 O O . ASN A 1 86 ? 10.600 -1.932 -14.963 1.00 77.56 86 ASN A O 1
ATOM 711 N N . TYR A 1 87 ? 9.088 -0.520 -14.111 1.00 81.00 87 TYR A N 1
ATOM 712 C CA . TYR A 1 87 ? 7.983 -0.911 -14.985 1.00 81.00 87 TYR A CA 1
ATOM 713 C C . TYR A 1 87 ? 7.421 0.262 -15.789 1.00 81.00 87 TYR A C 1
ATOM 715 O O . TYR A 1 87 ? 7.402 1.416 -15.352 1.00 81.00 87 TYR A O 1
ATOM 723 N N . GLY A 1 88 ? 6.885 -0.056 -16.971 1.00 84.00 88 GLY A N 1
ATOM 724 C CA . GLY A 1 88 ? 6.146 0.902 -17.787 1.00 84.00 88 GLY A CA 1
ATOM 725 C C . GLY A 1 88 ? 4.874 1.415 -17.088 1.00 84.00 88 GLY A C 1
ATOM 726 O O . GLY A 1 88 ? 4.330 0.739 -16.210 1.00 84.00 88 GLY A O 1
ATOM 727 N N . PRO A 1 89 ? 4.332 2.578 -17.502 1.00 83.44 89 PRO A N 1
ATOM 728 C CA . PRO A 1 89 ? 3.240 3.255 -16.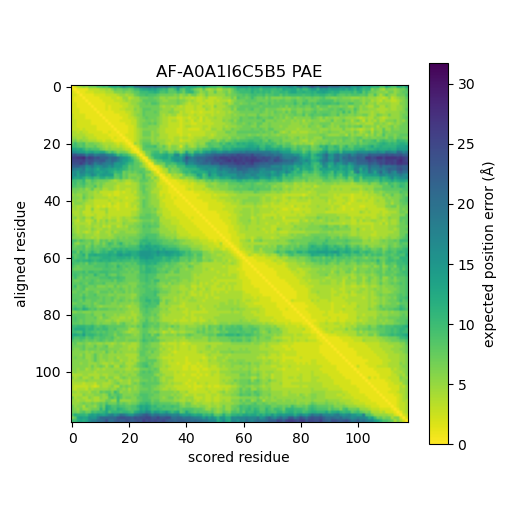800 1.00 83.44 89 PRO A CA 1
ATOM 729 C C . PRO A 1 89 ? 2.021 2.362 -16.550 1.00 83.44 89 PRO A C 1
ATOM 731 O O . PRO A 1 89 ? 1.516 2.311 -15.431 1.00 83.44 89 PRO A O 1
ATOM 734 N N . SER A 1 90 ? 1.571 1.633 -17.575 1.00 86.88 90 SER A N 1
ATOM 735 C CA . SER A 1 90 ? 0.378 0.782 -17.508 1.00 86.88 90 SER A CA 1
ATOM 736 C C . SER A 1 90 ? 0.529 -0.364 -16.507 1.00 86.88 90 SER A C 1
ATOM 738 O O . SER A 1 90 ? -0.402 -0.646 -15.755 1.00 86.88 90 SER A O 1
ATOM 740 N N . ILE A 1 91 ? 1.710 -0.989 -16.462 1.00 86.06 91 ILE A N 1
ATOM 741 C CA . ILE A 1 91 ? 2.008 -2.090 -15.538 1.00 86.06 91 ILE A CA 1
ATOM 742 C C . ILE A 1 91 ? 2.055 -1.556 -14.106 1.00 86.06 91 ILE A C 1
ATOM 744 O O . ILE A 1 91 ? 1.425 -2.135 -13.227 1.00 86.06 91 ILE A O 1
ATOM 748 N N . SER A 1 92 ? 2.701 -0.409 -13.878 1.00 86.31 92 SER A N 1
ATOM 749 C CA . SER A 1 92 ? 2.749 0.226 -12.557 1.00 86.31 92 SER A CA 1
ATOM 750 C C . SER A 1 92 ? 1.353 0.545 -12.018 1.00 86.31 92 SER A C 1
ATOM 752 O O . SER A 1 92 ? 1.067 0.244 -10.863 1.00 86.31 92 SER A O 1
ATOM 754 N N . TYR A 1 93 ? 0.449 1.086 -12.845 1.00 87.50 93 TYR A N 1
ATOM 755 C CA . TYR A 1 93 ? -0.938 1.330 -12.426 1.00 87.50 93 TYR A CA 1
ATOM 756 C C . TYR A 1 93 ? -1.694 0.035 -12.109 1.00 87.50 93 TYR A C 1
ATOM 758 O O . TYR A 1 93 ? -2.400 -0.029 -11.103 1.00 87.50 93 TYR A O 1
ATOM 766 N N . PHE A 1 94 ? -1.541 -0.997 -12.942 1.00 88.50 94 PHE A N 1
ATOM 767 C CA . PHE A 1 94 ? -2.183 -2.295 -12.732 1.00 88.50 94 PHE A CA 1
ATOM 768 C C . PHE A 1 94 ? -1.718 -2.962 -11.429 1.00 88.50 94 PHE A C 1
ATOM 770 O O . PHE A 1 94 ? -2.532 -3.400 -10.618 1.00 88.50 94 PHE A O 1
ATOM 777 N N . LEU A 1 95 ? -0.409 -2.966 -11.188 1.00 87.12 95 LEU A N 1
ATOM 778 C CA . LEU A 1 95 ? 0.214 -3.490 -9.976 1.00 87.12 95 LEU A CA 1
ATOM 779 C C . LEU A 1 95 ? -0.212 -2.711 -8.721 1.00 87.12 95 LEU A C 1
ATOM 781 O O . LEU A 1 95 ? -0.590 -3.319 -7.719 1.00 87.12 95 LEU A O 1
ATOM 785 N N . THR A 1 96 ? -0.247 -1.378 -8.781 1.00 88.12 96 THR A N 1
ATOM 786 C CA . THR A 1 96 ? -0.801 -0.538 -7.706 1.00 88.12 96 THR A CA 1
ATOM 787 C C . THR A 1 96 ? -2.263 -0.886 -7.409 1.00 88.12 96 THR A C 1
ATOM 789 O O . THR A 1 96 ? -2.654 -0.947 -6.243 1.00 88.12 96 THR A O 1
ATOM 792 N N . LEU A 1 97 ? -3.076 -1.153 -8.436 1.00 88.25 97 LEU A N 1
ATOM 793 C CA . LEU A 1 97 ? -4.478 -1.535 -8.265 1.00 88.25 97 LEU A CA 1
ATOM 794 C C . LEU A 1 97 ? -4.616 -2.895 -7.565 1.00 88.25 97 LEU A C 1
ATOM 796 O O . LEU A 1 97 ? -5.429 -3.024 -6.650 1.00 88.25 97 LEU A O 1
ATOM 800 N N . ILE A 1 98 ? -3.783 -3.878 -7.917 1.00 88.56 98 ILE A N 1
ATOM 801 C CA . ILE A 1 98 ? -3.717 -5.165 -7.205 1.00 88.56 98 ILE A CA 1
ATOM 802 C C . ILE A 1 98 ? -3.351 -4.945 -5.734 1.00 88.56 98 ILE A C 1
ATOM 804 O O . ILE A 1 98 ? -4.022 -5.467 -4.842 1.00 88.56 98 ILE A O 1
ATOM 808 N N . GLY A 1 99 ? -2.325 -4.136 -5.466 1.00 86.50 99 GLY A N 1
ATOM 809 C CA . GLY A 1 99 ? -1.927 -3.783 -4.105 1.00 86.50 99 GLY A CA 1
ATOM 810 C C . GLY A 1 99 ? -3.071 -3.170 -3.299 1.00 86.50 99 GLY A C 1
ATOM 811 O O . GLY A 1 99 ? -3.342 -3.605 -2.178 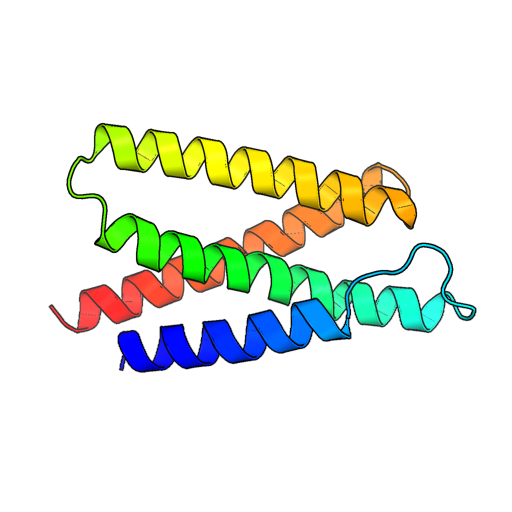1.00 86.50 99 GLY A O 1
ATOM 812 N N . LEU A 1 100 ? -3.809 -2.226 -3.889 1.00 86.69 100 LEU A N 1
ATOM 813 C CA . LEU A 1 100 ? -4.989 -1.620 -3.267 1.00 86.69 100 LEU A CA 1
ATOM 814 C C . LEU A 1 100 ? -6.052 -2.658 -2.895 1.00 86.69 100 LEU A C 1
ATOM 816 O O . LEU A 1 100 ? -6.602 -2.581 -1.794 1.00 86.69 100 LEU A O 1
ATOM 820 N N . VAL A 1 101 ? -6.316 -3.642 -3.760 1.00 88.38 101 VAL A N 1
ATOM 821 C CA . VAL A 1 101 ? -7.261 -4.734 -3.471 1.00 88.38 101 VAL A CA 1
ATOM 822 C C . VAL A 1 101 ? -6.812 -5.533 -2.246 1.00 88.38 101 VAL A C 1
ATOM 824 O O . VAL A 1 101 ? -7.621 -5.764 -1.347 1.00 88.38 101 VAL A O 1
ATOM 827 N N . PHE A 1 102 ? -5.528 -5.893 -2.149 1.00 87.06 102 PHE A N 1
ATOM 828 C CA . PHE A 1 102 ? -4.989 -6.590 -0.975 1.00 87.06 102 PHE A CA 1
AT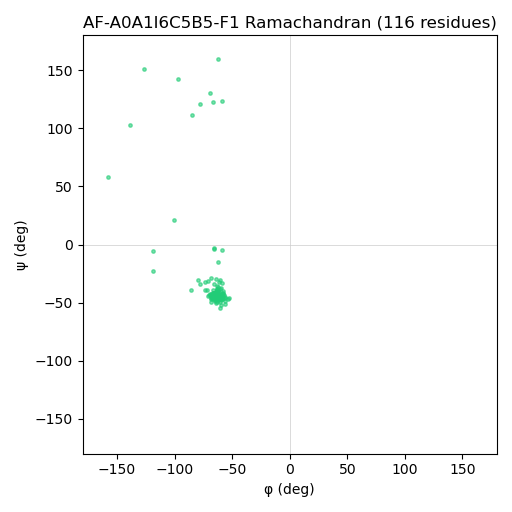OM 829 C C . PHE A 1 102 ? -5.067 -5.743 0.300 1.00 87.06 102 PHE A C 1
ATOM 831 O O . PHE A 1 102 ? -5.512 -6.229 1.343 1.00 87.06 102 PHE A O 1
ATOM 838 N N . GLY A 1 103 ? -4.687 -4.466 0.223 1.00 84.25 103 GLY A N 1
ATOM 839 C CA . GLY A 1 103 ? -4.771 -3.538 1.351 1.00 84.25 103 GLY A CA 1
ATOM 840 C C . GLY A 1 103 ? -6.207 -3.367 1.857 1.00 84.25 103 GLY A C 1
ATOM 841 O O . GLY A 1 103 ? -6.444 -3.398 3.071 1.00 84.25 103 GLY A O 1
ATOM 842 N N . PHE A 1 104 ? -7.1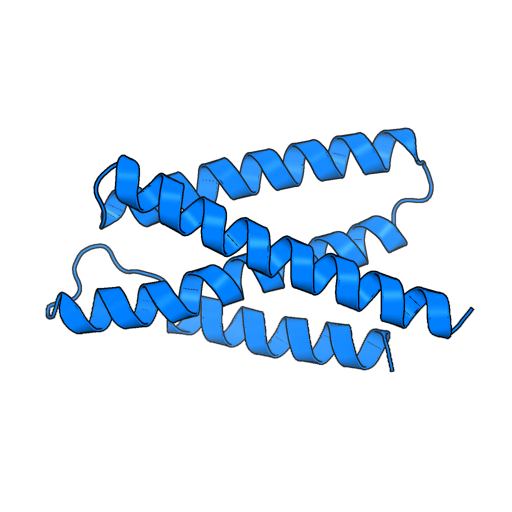71 -3.255 0.936 1.00 84.19 104 PHE A N 1
ATOM 843 C CA . PHE A 1 104 ? -8.596 -3.163 1.248 1.00 84.19 104 PHE A CA 1
ATOM 844 C C . PHE A 1 104 ? -9.136 -4.467 1.838 1.00 84.19 1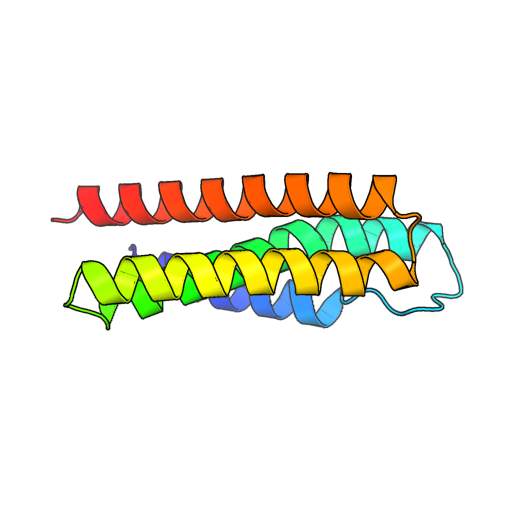04 PHE A C 1
ATOM 846 O O . PHE A 1 104 ? -9.784 -4.433 2.881 1.00 84.19 104 PHE A O 1
ATOM 853 N N . ALA A 1 105 ? -8.808 -5.620 1.250 1.00 86.81 105 ALA A N 1
ATOM 854 C CA . ALA A 1 105 ? -9.205 -6.925 1.774 1.00 86.81 105 ALA A CA 1
ATOM 855 C C . ALA A 1 105 ? -8.694 -7.137 3.209 1.00 86.81 105 ALA A C 1
ATOM 857 O O . ALA A 1 105 ? -9.465 -7.505 4.099 1.00 86.81 105 ALA A O 1
ATOM 858 N N . HIS A 1 106 ? -7.421 -6.818 3.471 1.00 88.19 106 HIS A N 1
ATOM 859 C CA . HIS A 1 106 ? -6.848 -6.878 4.816 1.00 88.19 106 HIS A CA 1
ATOM 860 C C . HIS A 1 106 ? -7.533 -5.900 5.781 1.00 88.19 106 HIS A C 1
ATOM 862 O O . HIS A 1 106 ? -7.783 -6.237 6.944 1.00 88.19 106 HIS A O 1
ATOM 868 N N . PHE A 1 107 ? -7.871 -4.697 5.308 1.00 83.06 107 PHE A N 1
ATOM 869 C CA . PHE A 1 107 ? -8.573 -3.695 6.106 1.00 83.06 107 PHE A CA 1
ATOM 870 C C . PHE A 1 107 ? -9.971 -4.187 6.502 1.00 83.06 107 PHE A C 1
ATOM 872 O O . PHE A 1 107 ? -10.312 -4.195 7.685 1.00 83.06 107 PHE A O 1
ATOM 879 N N . SER A 1 108 ? -10.754 -4.670 5.535 1.00 83.06 108 SER A N 1
ATOM 880 C CA . SER A 1 108 ? -12.087 -5.232 5.758 1.00 83.06 108 SER A CA 1
ATOM 881 C C . SER A 1 108 ? -12.051 -6.434 6.697 1.00 83.06 108 SER A C 1
ATOM 883 O O . SER A 1 108 ? -12.865 -6.512 7.616 1.00 83.06 108 SER A O 1
ATOM 885 N N . PHE A 1 109 ? -11.088 -7.343 6.524 1.00 84.62 109 PHE A N 1
ATOM 886 C CA . PHE A 1 109 ? -10.921 -8.494 7.411 1.00 84.62 109 PHE A CA 1
ATOM 887 C C . PHE A 1 109 ? -10.612 -8.060 8.850 1.00 84.62 109 PHE A C 1
ATOM 889 O O . PHE A 1 109 ? -11.224 -8.543 9.807 1.00 84.62 109 PHE A O 1
ATOM 896 N N . SER A 1 110 ? -9.719 -7.081 9.003 1.00 83.69 110 SER A N 1
ATOM 897 C CA . SER A 1 110 ? -9.360 -6.504 10.300 1.00 83.69 110 SER A CA 1
ATOM 898 C C . SER A 1 110 ? -10.561 -5.834 10.981 1.00 83.69 110 SER A C 1
ATOM 900 O O . SER A 1 110 ? -10.761 -6.014 12.183 1.00 83.69 110 SER A O 1
ATOM 902 N N . GLU A 1 111 ? -11.402 -5.131 10.222 1.00 80.69 111 GLU A N 1
ATOM 903 C CA . GLU A 1 111 ? -12.655 -4.533 10.699 1.00 80.69 111 GLU A CA 1
ATOM 904 C C . GLU A 1 111 ? -13.703 -5.580 11.117 1.00 80.69 111 GLU A C 1
ATOM 906 O O . GLU A 1 111 ? -14.335 -5.440 12.167 1.00 80.69 111 GLU A O 1
ATOM 911 N N . VAL A 1 112 ? -13.865 -6.667 10.357 1.00 81.75 112 VAL A N 1
ATOM 912 C CA . VAL A 1 112 ? -14.762 -7.780 10.722 1.00 81.75 112 VAL A CA 1
ATOM 913 C C . VAL A 1 112 ? -14.309 -8.435 12.028 1.00 81.75 112 VAL A C 1
ATOM 915 O O . VAL A 1 112 ? -15.123 -8.640 12.931 1.00 81.7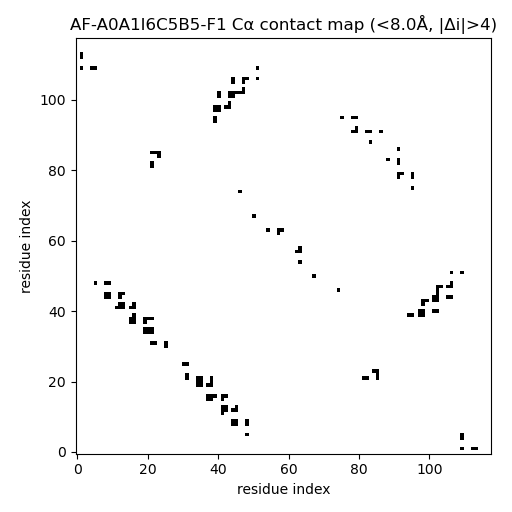5 112 VAL A O 1
ATOM 918 N N . LEU A 1 113 ? -13.008 -8.709 12.172 1.00 80.69 113 LEU A N 1
ATOM 919 C CA . LEU A 1 113 ? -12.429 -9.242 13.409 1.00 80.69 113 LEU A CA 1
ATOM 920 C C . LEU A 1 113 ? -12.610 -8.298 14.602 1.00 80.69 113 LEU A C 1
ATOM 922 O O . LEU A 1 113 ? -12.739 -8.757 15.738 1.00 80.69 113 LEU A O 1
ATOM 926 N N . ARG A 1 114 ? -12.608 -6.984 14.358 1.00 78.38 114 ARG A N 1
ATOM 927 C CA . ARG A 1 114 ? -12.865 -5.972 15.383 1.00 78.38 114 ARG A CA 1
ATOM 928 C C . ARG A 1 114 ? -14.319 -6.010 15.850 1.00 78.38 114 ARG A C 1
ATOM 930 O O . ARG A 1 114 ? -14.554 -6.066 17.053 1.00 78.38 114 ARG A O 1
ATOM 937 N N . LYS A 1 115 ? -15.276 -6.015 14.915 1.00 77.12 115 LYS A N 1
ATOM 938 C CA . LYS A 1 115 ? -16.719 -6.010 15.214 1.00 77.12 115 LYS A CA 1
ATOM 939 C C . LYS A 1 115 ? -17.202 -7.281 15.903 1.00 77.12 115 LYS A C 1
ATOM 941 O O . LYS A 1 115 ? -18.057 -7.188 16.764 1.00 77.12 115 LYS A O 1
ATOM 946 N N . ARG A 1 116 ? -16.629 -8.452 15.597 1.00 70.19 116 ARG A N 1
ATOM 947 C CA . ARG A 1 116 ? -16.971 -9.721 16.279 1.00 70.19 116 ARG A CA 1
ATOM 948 C C . ARG A 1 116 ? -16.590 -9.769 17.768 1.00 70.19 116 ARG A C 1
ATOM 950 O O . ARG A 1 116 ? -16.832 -10.783 18.414 1.00 70.19 116 ARG A O 1
ATOM 957 N N . ARG A 1 117 ? -15.926 -8.737 18.297 1.00 60.56 117 ARG A N 1
ATOM 958 C CA . ARG A 1 117 ? -15.406 -8.697 19.671 1.00 60.56 117 ARG A CA 1
ATOM 959 C C . ARG A 1 117 ? -16.003 -7.575 20.529 1.00 60.56 117 ARG A C 1
ATOM 961 O O . ARG A 1 117 ? -15.634 -7.495 21.698 1.00 60.56 117 ARG A O 1
ATOM 968 N N . GLN A 1 118 ? -16.818 -6.701 19.938 1.00 50.72 118 GLN A N 1
ATOM 969 C CA . GLN A 1 118 ? -17.653 -5.727 20.649 1.00 50.72 118 GLN A CA 1
ATOM 970 C C . GLN A 1 118 ? -19.035 -6.331 20.856 1.00 50.72 118 GLN A C 1
ATOM 972 O O . GLN A 1 118 ? -19.618 -6.032 21.915 1.00 50.72 118 GLN A O 1
#

Radius of gyration: 15.31 Å; Cα contacts (8 Å, |Δi|>4): 90; chains: 1; bounding box: 39×27×38 Å

Solvent-accessible surface area (backbone atoms only — not comparable to full-atom values): 6191 Å² total; per-residue (Å²): 105,57,70,57,49,46,50,51,49,40,53,53,16,49,51,42,29,66,75,25,55,79,63,81,74,58,98,44,68,72,58,50,53,56,28,41,66,54,16,40,44,19,46,27,37,33,50,29,43,53,49,56,53,50,57,67,71,47,81,52,68,71,61,45,52,52,51,49,53,52,50,52,50,50,51,54,52,51,46,33,58,59,35,49,61,78,36,59,70,71,58,17,52,52,51,43,52,54,14,49,52,42,13,48,52,51,38,52,51,54,51,52,53,47,60,78,72,113

Mean predicted aligned error: 6.5 Å

Nearest PDB structures (foldseek):
  1t6u-assembly2_J  TM=3.910E-01  e=5.371E+00  Streptomyces coelicolor
  2rld-assembly1_E  TM=4.195E-01  e=7.025E+00  Bacteroides thetaiotaomicron VPI-5482
  1t6u-assembly1_D  TM=3.904E-01  e=5.667E+00  Streptomyces coelicolor

pLDDT: mean 81.13, std 8.43, range [50.72, 90.31]